Protein AF-A0A645H815-F1 (afdb_monomer_lite)

Radius of gyration: 20.2 Å; chains: 1; bounding box: 42×26×64 Å

Structure (mmCIF, N/CA/C/O backbone):
data_AF-A0A645H815-F1
#
_entry.id   AF-A0A645H815-F1
#
loop_
_atom_site.group_PDB
_atom_site.id
_atom_site.type_symbol
_atom_site.label_atom_id
_atom_site.label_alt_id
_atom_site.label_comp_id
_atom_site.label_asym_id
_atom_site.label_entity_id
_atom_site.label_seq_id
_atom_site.pdbx_PDB_ins_code
_atom_site.Cartn_x
_atom_site.Cartn_y
_atom_site.Cartn_z
_atom_site.occupancy
_atom_site.B_iso_or_equiv
_atom_site.auth_seq_id
_atom_site.auth_comp_id
_atom_site.auth_asym_id
_atom_site.auth_atom_id
_atom_site.pdbx_PDB_model_num
ATOM 1 N N . MET A 1 1 ? -22.305 9.784 45.354 1.00 63.16 1 MET A N 1
ATOM 2 C CA . MET A 1 1 ? -21.691 10.929 44.642 1.00 63.16 1 MET A CA 1
ATOM 3 C C . MET A 1 1 ? -20.358 10.559 43.989 1.00 63.16 1 MET A C 1
ATOM 5 O O . MET A 1 1 ? -20.313 10.521 42.773 1.00 63.16 1 MET A O 1
ATOM 9 N N . LYS A 1 2 ? -19.313 10.175 44.742 1.00 66.88 2 LYS A N 1
ATOM 10 C CA . LYS A 1 2 ? -17.980 9.818 44.188 1.00 66.88 2 LYS A CA 1
ATOM 11 C C . LYS A 1 2 ? -18.005 8.660 43.166 1.00 66.88 2 LYS A C 1
ATOM 13 O O . LYS A 1 2 ? -17.386 8.748 42.116 1.00 66.88 2 LYS A O 1
ATOM 18 N N . LYS A 1 3 ? -18.788 7.610 43.451 1.00 72.44 3 LYS A N 1
ATOM 19 C CA . LYS A 1 3 ? -18.954 6.429 42.578 1.00 72.44 3 LYS A CA 1
ATOM 20 C C . LYS A 1 3 ? -19.675 6.755 41.260 1.00 72.44 3 LYS A C 1
ATOM 22 O O . LYS A 1 3 ? -19.332 6.210 40.223 1.00 72.44 3 LYS A O 1
ATOM 27 N N . SER A 1 4 ? -20.639 7.678 41.306 1.00 81.56 4 SER A N 1
ATOM 28 C CA . SER A 1 4 ? -21.392 8.128 40.127 1.00 81.56 4 SER A CA 1
ATOM 29 C C . SER A 1 4 ? -20.551 9.025 39.219 1.00 81.56 4 SER A C 1
ATOM 31 O O . SER A 1 4 ? -20.653 8.909 38.009 1.00 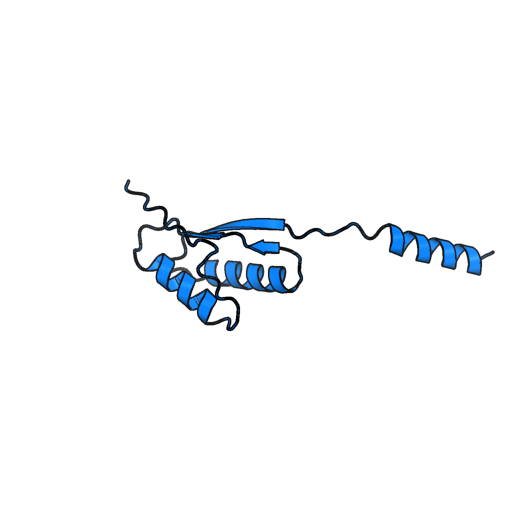81.56 4 SER A O 1
ATOM 33 N N . ILE A 1 5 ? -19.678 9.866 39.788 1.00 85.38 5 ILE A N 1
ATOM 34 C CA . ILE A 1 5 ? -18.718 10.671 39.013 1.00 85.38 5 ILE A CA 1
ATOM 35 C C . ILE A 1 5 ? -17.729 9.761 38.278 1.00 85.38 5 ILE A C 1
ATOM 37 O O . ILE A 1 5 ? -17.472 9.967 37.099 1.00 85.38 5 ILE A O 1
ATOM 41 N N . PHE A 1 6 ? -17.227 8.722 38.951 1.00 83.19 6 PHE A N 1
ATOM 42 C CA . PHE A 1 6 ? -16.321 7.753 38.334 1.00 83.19 6 PHE A CA 1
ATOM 43 C C . PHE A 1 6 ? -16.989 7.002 37.172 1.00 83.19 6 PHE A C 1
ATOM 45 O O . PHE A 1 6 ? -16.385 6.834 36.119 1.00 83.19 6 PHE A O 1
ATOM 52 N N . LEU A 1 7 ? -18.261 6.620 37.335 1.00 84.75 7 LEU A N 1
ATOM 53 C CA . LEU A 1 7 ? -19.038 5.951 36.290 1.00 84.75 7 LEU A CA 1
ATOM 54 C C . LEU A 1 7 ? -19.299 6.862 35.077 1.00 84.75 7 LEU A C 1
ATOM 56 O O . LEU A 1 7 ? -19.201 6.407 33.943 1.00 84.75 7 LEU A O 1
ATOM 60 N N . ILE A 1 8 ? -19.584 8.148 35.309 1.00 86.81 8 ILE A N 1
ATOM 61 C CA . ILE A 1 8 ? -19.774 9.142 34.241 1.00 86.81 8 ILE A CA 1
ATOM 62 C C . ILE A 1 8 ? -18.463 9.394 33.489 1.00 86.81 8 ILE A C 1
ATOM 64 O O . ILE A 1 8 ? -18.475 9.455 32.264 1.00 86.81 8 ILE A O 1
ATOM 68 N N . LEU A 1 9 ? -17.334 9.499 34.195 1.00 84.06 9 LEU A N 1
ATOM 69 C CA . LEU A 1 9 ? -16.024 9.696 33.569 1.00 84.06 9 LEU A CA 1
ATOM 70 C C . LEU A 1 9 ? -15.647 8.504 32.675 1.00 84.06 9 LEU A C 1
ATOM 72 O O . LEU A 1 9 ? -15.199 8.697 31.549 1.00 84.06 9 LEU A O 1
ATOM 76 N N . LEU A 1 10 ? -15.897 7.281 33.153 1.00 83.50 10 LEU A N 1
ATOM 77 C CA . LEU A 1 10 ? -15.622 6.052 32.409 1.00 83.50 10 LEU A CA 1
ATOM 78 C C . LEU A 1 10 ? -16.514 5.926 31.163 1.00 83.50 10 LEU A C 1
ATOM 80 O O . LEU A 1 10 ? -16.031 5.552 30.100 1.00 83.50 10 LEU A O 1
ATOM 84 N N . LEU A 1 11 ? -17.791 6.309 31.272 1.00 84.00 11 LEU A N 1
ATOM 85 C CA . LEU A 1 11 ? -18.720 6.347 30.141 1.00 84.00 11 LEU A CA 1
ATOM 86 C C . LEU A 1 11 ? -18.313 7.404 29.100 1.00 84.00 11 LEU A C 1
ATOM 88 O O . LEU A 1 11 ? -18.379 7.142 27.904 1.00 84.00 11 LEU A O 1
ATOM 92 N N . CYS A 1 12 ? -17.841 8.572 29.546 1.00 82.62 12 CYS A N 1
ATOM 93 C CA . CYS A 1 12 ? -17.360 9.632 28.659 1.00 82.62 12 CYS A CA 1
ATOM 94 C C . CYS A 1 12 ? -16.130 9.173 27.854 1.00 82.62 12 CYS A C 1
ATOM 96 O O . CYS A 1 12 ? -16.087 9.358 26.644 1.00 82.62 12 CYS A O 1
ATOM 98 N N . CYS A 1 13 ? -15.167 8.493 28.490 1.00 76.81 13 CYS A N 1
ATOM 99 C CA . CYS A 1 13 ? -13.978 7.962 27.810 1.00 76.81 13 CYS A CA 1
ATOM 100 C C . CYS A 1 13 ? -14.302 6.971 26.680 1.00 76.81 13 CYS A C 1
ATOM 102 O O . CYS A 1 13 ? -13.608 6.973 25.668 1.00 76.81 13 CYS A O 1
ATOM 104 N N . VAL A 1 14 ? -15.346 6.149 26.831 1.00 75.25 14 VAL A N 1
ATOM 105 C CA . VAL A 1 14 ? -15.766 5.185 25.797 1.00 75.25 14 VAL A CA 1
ATOM 106 C C . VAL A 1 14 ? -16.425 5.891 24.609 1.00 75.25 14 VAL A C 1
ATOM 108 O O . VAL A 1 14 ? -16.183 5.520 23.467 1.00 75.25 14 VAL A O 1
ATOM 111 N N . VAL A 1 15 ? -17.221 6.935 24.861 1.00 76.81 15 VAL A N 1
ATOM 112 C CA . VAL A 1 15 ? -17.909 7.707 23.807 1.00 76.81 15 VAL A CA 1
ATOM 113 C C . VAL A 1 15 ? -16.944 8.626 23.045 1.00 76.81 15 VAL A C 1
ATOM 115 O O . VAL A 1 15 ? -17.159 8.905 21.870 1.00 76.81 15 VAL A O 1
ATOM 118 N N . CYS A 1 16 ? -15.863 9.071 23.688 1.00 67.69 16 CYS A N 1
ATOM 119 C CA . CYS A 1 16 ? -14.842 9.924 23.078 1.00 67.69 16 CYS A CA 1
ATOM 120 C C . CYS A 1 16 ? -13.783 9.160 22.265 1.00 67.69 16 CYS A C 1
ATOM 122 O O . CYS A 1 16 ? -12.848 9.793 21.771 1.00 67.69 16 CYS A O 1
ATOM 124 N N . HIS A 1 17 ? -13.876 7.831 22.136 1.00 67.62 17 HIS A N 1
ATOM 125 C CA . HIS A 1 17 ? -12.971 7.080 21.269 1.00 67.62 17 HIS A CA 1
ATOM 126 C C . HIS A 1 17 ? -13.321 7.404 19.811 1.00 67.62 17 HIS A C 1
ATOM 128 O O . HIS A 1 17 ? -14.282 6.871 19.259 1.00 67.62 17 HIS A O 1
ATOM 134 N N . GLY A 1 18 ? -12.601 8.363 19.224 1.00 66.38 18 GLY A N 1
ATOM 135 C CA . GLY A 1 18 ? -12.798 8.757 17.833 1.00 66.38 18 GLY A CA 1
ATOM 136 C C . GLY A 1 18 ? -12.658 7.547 16.912 1.00 66.38 18 GLY A C 1
ATOM 137 O O . GLY A 1 18 ? -11.802 6.695 17.145 1.00 66.38 18 GLY A O 1
ATOM 138 N N . GLU A 1 19 ? -13.497 7.463 15.877 1.00 70.19 19 GLU A N 1
ATOM 139 C CA . GLU A 1 19 ? -13.317 6.458 14.829 1.00 70.19 19 GLU A CA 1
ATOM 140 C C . GLU A 1 19 ? -11.965 6.699 14.155 1.00 70.19 19 GLU A C 1
ATOM 142 O O . GLU A 1 19 ? -11.829 7.592 13.315 1.00 70.19 19 GLU A O 1
ATOM 147 N N . ASN A 1 20 ? -10.959 5.915 14.538 1.00 73.31 20 ASN A N 1
ATOM 148 C CA . ASN A 1 20 ? -9.665 5.927 13.882 1.00 73.31 20 ASN A CA 1
ATOM 149 C C . ASN A 1 20 ? -9.818 5.145 12.576 1.00 73.31 20 ASN A C 1
ATOM 151 O O . ASN A 1 20 ? -9.615 3.934 12.519 1.00 73.31 20 ASN A O 1
ATOM 155 N N . ARG A 1 21 ? -1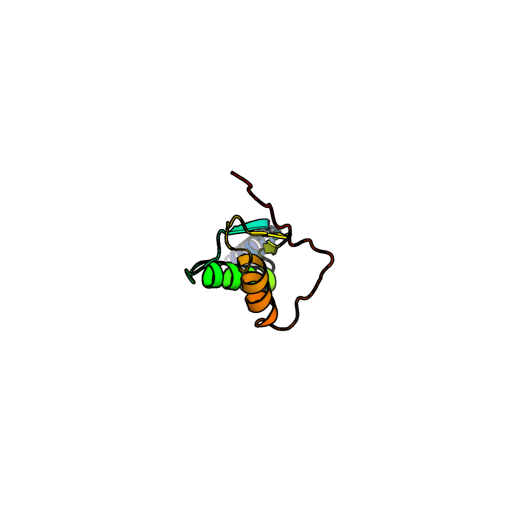0.347 5.823 11.554 1.00 86.94 21 ARG A N 1
ATOM 156 C CA . ARG A 1 21 ? -10.545 5.218 10.240 1.00 86.94 21 ARG A CA 1
ATOM 157 C C . ARG A 1 21 ? -9.176 5.047 9.583 1.00 86.94 21 ARG A C 1
ATOM 159 O O . ARG A 1 21 ? -8.417 6.017 9.579 1.00 86.94 21 ARG A O 1
ATOM 166 N N . PRO A 1 22 ? -8.882 3.875 8.999 1.00 93.00 22 PRO A N 1
ATOM 167 C CA . PRO A 1 22 ? -7.614 3.651 8.328 1.00 93.00 22 PRO A CA 1
ATOM 168 C C . PRO A 1 22 ? -7.378 4.694 7.236 1.00 93.00 22 PRO A C 1
ATOM 170 O O . PRO A 1 22 ? -8.284 5.026 6.462 1.00 93.00 22 PRO A O 1
ATOM 173 N N . VAL A 1 23 ? -6.152 5.204 7.163 1.00 94.88 23 VAL A N 1
ATOM 174 C CA . VAL A 1 23 ? -5.748 6.163 6.133 1.00 94.88 23 VAL A CA 1
ATOM 175 C C . VAL A 1 23 ? -5.541 5.424 4.817 1.00 94.88 23 VAL A C 1
ATOM 177 O O . VAL A 1 23 ? -4.736 4.504 4.736 1.00 94.88 23 VAL A O 1
ATOM 180 N N . ASN A 1 24 ? -6.234 5.846 3.762 1.00 95.12 24 ASN A N 1
ATOM 181 C CA . ASN A 1 24 ? -5.971 5.366 2.408 1.00 95.12 24 ASN A CA 1
ATOM 182 C C . ASN A 1 24 ? -4.650 5.959 1.895 1.00 95.12 24 ASN A C 1
ATOM 184 O O . ASN A 1 24 ? -4.554 7.174 1.723 1.00 95.12 24 ASN A O 1
ATOM 188 N N . LEU A 1 25 ? -3.652 5.110 1.654 1.00 93.44 25 LEU A N 1
ATOM 189 C CA . LEU A 1 25 ? -2.280 5.505 1.338 1.00 93.44 25 LEU A CA 1
ATOM 190 C C . LEU A 1 25 ? -1.852 5.001 -0.044 1.00 93.44 25 LEU A C 1
ATOM 192 O O . LEU A 1 25 ? -2.028 3.829 -0.364 1.00 93.44 25 LEU A O 1
ATOM 196 N N . ILE A 1 26 ? -1.230 5.876 -0.832 1.00 92.69 26 ILE A N 1
ATOM 197 C CA . ILE A 1 26 ? -0.386 5.493 -1.969 1.00 92.69 26 ILE A CA 1
ATOM 198 C C . ILE A 1 26 ? 1.049 5.785 -1.546 1.00 92.69 26 ILE A C 1
ATOM 200 O O . ILE A 1 26 ? 1.343 6.911 -1.144 1.00 92.69 26 ILE A O 1
ATOM 204 N N . PHE A 1 27 ? 1.909 4.774 -1.598 1.00 92.00 27 PHE A N 1
ATOM 205 C CA . PHE A 1 27 ? 3.316 4.914 -1.249 1.00 92.00 27 PHE A CA 1
ATOM 206 C C . PHE A 1 27 ? 4.152 4.955 -2.526 1.00 92.00 27 PHE A C 1
ATOM 208 O O . PHE A 1 27 ? 4.186 3.982 -3.274 1.00 92.00 27 PHE A O 1
ATOM 215 N N . ASP A 1 28 ? 4.773 6.097 -2.792 1.00 91.44 28 ASP A N 1
ATOM 216 C CA . ASP A 1 28 ? 5.704 6.292 -3.901 1.00 91.44 28 ASP A CA 1
ATOM 217 C C . ASP A 1 28 ? 7.123 6.292 -3.339 1.00 91.44 28 ASP A C 1
ATOM 219 O O . ASP A 1 28 ? 7.413 7.036 -2.401 1.00 91.44 28 ASP A O 1
ATOM 223 N N . THR A 1 29 ? 7.968 5.420 -3.869 1.00 88.81 29 THR A N 1
ATOM 224 C CA . THR A 1 29 ? 9.325 5.190 -3.375 1.00 88.81 29 THR A CA 1
ATOM 225 C C . THR A 1 29 ? 10.292 5.058 -4.543 1.00 88.81 29 THR A C 1
ATOM 227 O O . THR A 1 29 ? 9.978 4.464 -5.578 1.00 88.81 29 THR A O 1
ATOM 230 N N . ASP A 1 30 ? 11.498 5.589 -4.389 1.00 87.81 30 ASP A N 1
ATOM 231 C CA . ASP A 1 30 ? 12.605 5.370 -5.308 1.00 87.81 30 ASP A CA 1
ATOM 232 C C . ASP A 1 30 ? 13.472 4.175 -4.892 1.00 87.81 30 ASP A C 1
ATOM 234 O O . ASP A 1 30 ? 14.629 4.118 -5.296 1.00 87.81 30 ASP A O 1
ATOM 238 N N . MET A 1 31 ? 12.903 3.183 -4.189 1.00 81.62 31 MET A N 1
ATOM 239 C CA . MET A 1 31 ? 13.622 2.008 -3.689 1.00 81.62 31 MET A CA 1
ATOM 240 C C . MET A 1 31 ? 14.544 1.383 -4.739 1.00 81.62 31 MET A C 1
ATOM 242 O O . MET A 1 31 ? 14.100 0.730 -5.693 1.00 81.62 31 MET A O 1
ATOM 246 N N . ALA A 1 32 ? 15.848 1.579 -4.549 1.00 76.25 32 ALA A N 1
ATOM 247 C CA . ALA A 1 32 ? 16.887 0.996 -5.381 1.00 76.25 32 ALA A CA 1
ATOM 248 C C . ALA A 1 32 ? 18.029 0.424 -4.514 1.00 76.25 32 ALA A C 1
ATOM 250 O O . ALA A 1 32 ? 17.769 -0.590 -3.869 1.00 76.25 32 ALA A O 1
ATOM 251 N N . PRO A 1 33 ? 19.296 0.891 -4.522 1.00 71.44 33 PRO A N 1
ATOM 252 C CA . PRO A 1 33 ? 20.344 0.209 -3.758 1.00 71.44 33 PRO A CA 1
ATOM 253 C C . PRO A 1 33 ? 20.344 0.530 -2.251 1.00 71.44 33 PRO A C 1
ATOM 255 O O . PRO A 1 33 ? 21.054 -0.153 -1.509 1.00 71.44 33 PRO A O 1
ATOM 258 N N . ASP A 1 34 ? 19.637 1.566 -1.802 1.00 76.44 34 ASP A N 1
ATOM 259 C CA . ASP A 1 34 ? 19.416 1.891 -0.394 1.00 76.44 34 ASP A CA 1
ATOM 260 C C . ASP A 1 34 ? 18.228 1.114 0.190 1.00 76.44 34 ASP A C 1
ATOM 262 O O . ASP A 1 34 ? 17.311 0.682 -0.502 1.00 76.44 34 ASP A O 1
ATOM 266 N N . TYR A 1 35 ? 18.332 0.804 1.483 1.00 77.44 35 TYR A N 1
ATOM 267 C CA . TYR A 1 35 ? 17.499 -0.202 2.153 1.00 77.44 35 TYR A CA 1
ATOM 268 C C . TYR A 1 35 ? 16.541 0.406 3.187 1.00 77.44 35 TYR A C 1
ATOM 270 O O . TYR A 1 35 ? 15.934 -0.329 3.964 1.00 77.44 35 TYR A O 1
ATOM 278 N N . ASP A 1 36 ? 16.438 1.728 3.279 1.00 87.25 36 ASP A N 1
ATOM 279 C CA . ASP A 1 36 ? 15.534 2.398 4.214 1.00 87.25 36 ASP A CA 1
ATOM 280 C C . ASP A 1 36 ? 14.072 2.341 3.757 1.00 87.25 36 ASP A C 1
ATOM 282 O O . ASP A 1 36 ? 13.191 2.174 4.604 1.00 87.25 36 ASP A O 1
ATOM 286 N N . ASP A 1 37 ? 13.815 2.340 2.447 1.00 88.62 37 ASP A N 1
ATOM 287 C CA . ASP A 1 37 ? 12.482 2.106 1.877 1.00 88.62 37 ASP A CA 1
ATOM 288 C C . ASP A 1 37 ? 11.882 0.757 2.293 1.00 88.62 37 ASP A C 1
ATOM 290 O O . ASP A 1 37 ? 10.683 0.671 2.561 1.00 88.62 37 ASP A O 1
ATOM 294 N N . VAL A 1 38 ? 12.728 -0.269 2.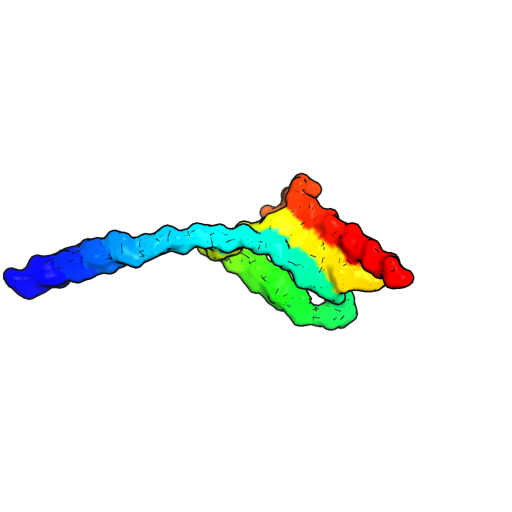458 1.00 84.75 38 VAL A N 1
ATOM 295 C CA . VAL A 1 38 ? 12.326 -1.577 3.003 1.00 84.75 38 VAL A CA 1
ATOM 296 C C . VAL A 1 38 ? 11.790 -1.422 4.428 1.00 84.75 38 VAL A C 1
ATOM 298 O O . VAL A 1 38 ? 10.784 -2.004 4.837 1.00 84.75 38 VAL A O 1
ATOM 301 N N . GLY A 1 39 ? 12.462 -0.593 5.228 1.00 86.25 39 GLY A N 1
ATOM 302 C CA . GLY A 1 39 ? 12.006 -0.261 6.573 1.00 86.25 39 GLY A CA 1
ATOM 303 C C . GLY A 1 39 ? 10.664 0.469 6.554 1.00 86.25 39 GLY A C 1
ATOM 304 O O . GLY A 1 39 ? 9.770 0.129 7.332 1.00 86.25 39 GLY A O 1
ATOM 305 N N . ALA A 1 40 ? 10.503 1.435 5.648 1.00 91.88 40 ALA A N 1
ATOM 306 C CA . ALA A 1 40 ? 9.266 2.191 5.497 1.00 91.88 40 ALA A CA 1
ATOM 307 C C . ALA A 1 40 ? 8.096 1.285 5.087 1.00 91.88 40 ALA A C 1
ATOM 309 O O . ALA A 1 40 ? 7.059 1.284 5.752 1.00 91.88 40 ALA A O 1
ATOM 310 N N . LEU A 1 41 ? 8.269 0.461 4.052 1.00 88.56 41 LEU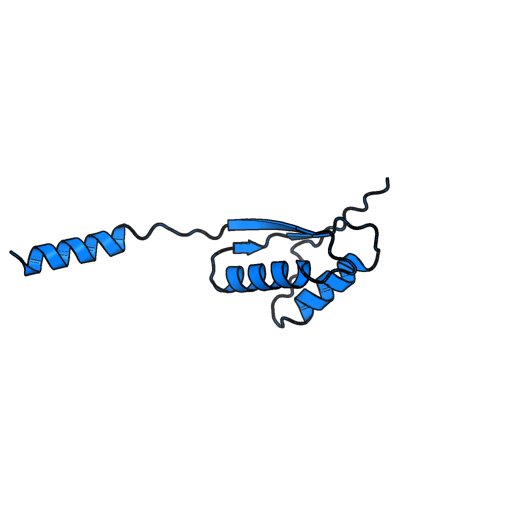 A N 1
ATOM 311 C CA . LEU A 1 41 ? 7.231 -0.439 3.559 1.00 88.56 41 LEU A CA 1
ATOM 312 C C . LEU A 1 41 ? 6.863 -1.505 4.604 1.00 88.56 41 LEU A C 1
ATOM 314 O O . LEU A 1 41 ? 5.677 -1.742 4.848 1.00 88.56 41 LEU A O 1
ATOM 318 N N . SER A 1 42 ? 7.846 -2.055 5.322 1.00 87.19 42 SER A N 1
ATOM 319 C CA . SER A 1 42 ? 7.611 -2.957 6.459 1.00 87.19 42 SER A CA 1
ATOM 320 C C . SER A 1 42 ? 6.772 -2.309 7.570 1.00 87.19 42 SER A C 1
ATOM 322 O O . SER A 1 42 ? 5.842 -2.930 8.092 1.00 87.19 42 SER A O 1
ATOM 324 N N . MET A 1 43 ? 7.057 -1.051 7.926 1.00 92.94 43 MET A N 1
ATOM 325 C CA . MET A 1 43 ? 6.257 -0.311 8.909 1.00 92.94 43 MET A CA 1
ATOM 326 C C . MET A 1 43 ? 4.829 -0.077 8.412 1.00 92.94 43 MET A C 1
ATOM 328 O O . MET A 1 43 ? 3.886 -0.279 9.174 1.00 92.94 43 MET A O 1
ATOM 332 N N . LEU A 1 44 ? 4.654 0.293 7.141 1.00 92.75 44 LEU A N 1
ATOM 333 C CA . LEU A 1 44 ? 3.331 0.494 6.548 1.00 92.75 44 LEU A CA 1
ATOM 334 C C . LEU A 1 44 ? 2.490 -0.786 6.576 1.00 92.75 44 LEU A C 1
ATOM 336 O O . LEU A 1 44 ? 1.306 -0.723 6.905 1.00 92.75 44 LEU A O 1
ATOM 340 N N . HIS A 1 45 ? 3.089 -1.946 6.296 1.00 88.94 45 HIS A N 1
ATOM 341 C CA . HIS A 1 45 ? 2.401 -3.232 6.415 1.00 88.94 45 HIS A CA 1
ATOM 342 C C . HIS A 1 45 ? 2.011 -3.555 7.865 1.00 88.94 45 HIS A C 1
ATOM 344 O O . HIS A 1 45 ? 0.880 -3.970 8.106 1.00 88.94 45 HIS A O 1
ATOM 350 N N . ALA A 1 46 ? 2.880 -3.285 8.844 1.00 88.44 46 ALA A N 1
ATOM 351 C CA . ALA A 1 46 ? 2.532 -3.450 10.257 1.00 88.44 46 ALA A CA 1
ATOM 352 C C . ALA A 1 46 ? 1.385 -2.515 10.691 1.00 88.44 46 ALA A C 1
ATOM 354 O O . ALA A 1 46 ? 0.486 -2.924 11.423 1.00 88.44 46 ALA A O 1
ATOM 355 N N . MET A 1 47 ? 1.378 -1.268 10.212 1.00 92.19 47 MET A N 1
ATOM 356 C CA . MET A 1 47 ? 0.286 -0.316 10.451 1.00 92.19 47 MET A CA 1
ATOM 357 C C . MET A 1 47 ? -1.018 -0.762 9.775 1.00 92.19 47 MET A C 1
ATOM 359 O O . MET A 1 47 ? -2.100 -0.576 10.332 1.00 92.19 47 MET A O 1
ATOM 363 N N . ALA A 1 48 ? -0.936 -1.389 8.599 1.00 88.69 48 ALA A N 1
ATOM 364 C CA . ALA A 1 48 ? -2.093 -1.983 7.940 1.00 88.69 48 ALA A CA 1
ATOM 365 C C . ALA A 1 48 ? -2.672 -3.159 8.745 1.00 88.69 48 ALA A C 1
ATOM 367 O O . ALA A 1 48 ? -3.887 -3.224 8.929 1.00 88.69 48 ALA A O 1
ATOM 368 N N . ASP A 1 49 ? -1.823 -4.023 9.313 1.00 85.94 49 ASP A N 1
ATOM 369 C CA . ASP A 1 49 ? -2.253 -5.110 10.207 1.00 85.94 49 ASP A CA 1
ATOM 370 C C . ASP A 1 49 ? -2.918 -4.591 11.497 1.00 85.94 49 ASP A C 1
ATOM 372 O O . ASP A 1 49 ? -3.818 -5.234 12.042 1.00 85.94 49 ASP A O 1
ATOM 376 N N . LEU A 1 50 ? -2.524 -3.403 11.970 1.00 90.94 50 LEU A N 1
ATOM 377 C CA . LEU A 1 50 ? -3.168 -2.706 13.092 1.00 90.94 50 LEU A CA 1
ATOM 378 C C . LEU A 1 50 ? -4.475 -1.989 12.704 1.00 90.94 50 LEU A C 1
ATOM 380 O O . LEU A 1 50 ? -5.164 -1.459 13.577 1.00 90.94 50 LEU A O 1
ATOM 384 N N . GLY A 1 51 ? -4.843 -1.977 11.418 1.00 89.88 51 GLY A N 1
ATOM 385 C CA . GLY A 1 51 ? -6.022 -1.274 10.909 1.00 89.88 51 GLY A CA 1
ATOM 386 C C . GLY A 1 51 ? -5.859 0.247 10.846 1.00 89.88 51 GLY A C 1
ATOM 387 O O . GLY A 1 51 ? -6.855 0.966 10.794 1.00 89.88 51 GLY A O 1
ATOM 388 N N . GLU A 1 52 ? -4.623 0.750 10.862 1.00 93.31 52 GLU A N 1
ATOM 389 C CA . GLU A 1 52 ? -4.312 2.185 10.838 1.00 93.31 52 GLU A CA 1
ATOM 390 C C . GLU A 1 52 ? -4.182 2.730 9.409 1.00 93.31 52 GLU A C 1
ATOM 392 O O . GLU A 1 52 ? -4.423 3.914 9.160 1.00 93.31 52 GLU A O 1
ATOM 397 N N . VAL A 1 53 ? -3.819 1.872 8.451 1.00 94.12 53 VAL A N 1
ATOM 398 C CA . VAL A 1 53 ? -3.560 2.248 7.055 1.00 94.12 53 VAL A CA 1
ATOM 399 C C . VAL A 1 53 ? -4.186 1.236 6.097 1.00 94.12 53 VAL A C 1
ATOM 401 O O . VAL A 1 53 ? -4.086 0.030 6.287 1.00 94.12 53 VAL A O 1
ATOM 404 N N . ASN A 1 54 ? -4.778 1.734 5.016 1.00 93.00 54 ASN A N 1
ATOM 405 C CA . ASN A 1 54 ? -5.123 0.958 3.832 1.00 93.00 54 ASN A CA 1
ATOM 406 C C . ASN A 1 54 ? -4.129 1.306 2.720 1.00 93.00 54 ASN A C 1
ATOM 408 O O . ASN A 1 54 ? -4.266 2.347 2.072 1.00 93.00 54 ASN A O 1
ATOM 412 N N . ILE A 1 55 ? -3.140 0.445 2.482 1.00 90.00 55 ILE A N 1
ATOM 413 C CA . ILE A 1 55 ? -2.210 0.618 1.361 1.00 90.00 55 ILE A CA 1
ATOM 414 C C . ILE A 1 55 ? -2.971 0.312 0.068 1.00 90.00 55 ILE A C 1
ATOM 416 O O . ILE A 1 55 ? -3.372 -0.825 -0.181 1.00 90.00 55 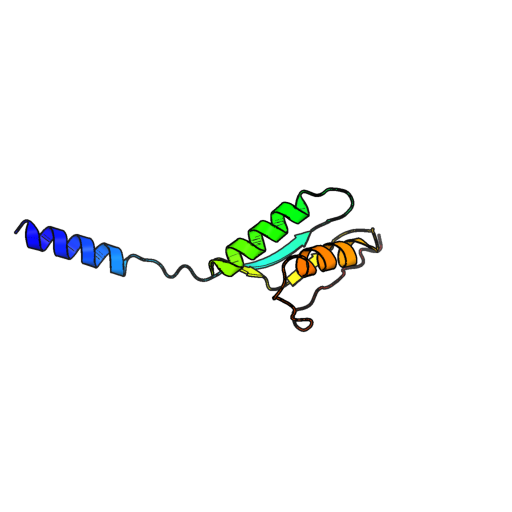ILE A O 1
ATOM 420 N N . LEU A 1 56 ? -3.216 1.346 -0.732 1.00 88.62 56 LEU A N 1
ATOM 421 C CA . LEU A 1 56 ? -3.953 1.250 -1.988 1.00 88.62 56 LEU A CA 1
ATOM 422 C C . LEU A 1 56 ? -3.049 0.876 -3.157 1.00 88.62 56 LEU A C 1
ATOM 424 O O . LEU A 1 56 ? -3.494 0.158 -4.045 1.00 88.62 56 LEU A O 1
ATOM 428 N N . ALA A 1 57 ? -1.820 1.391 -3.160 1.00 85.88 57 ALA A N 1
ATOM 429 C CA . ALA A 1 57 ? -0.814 1.114 -4.173 1.00 85.88 57 ALA A CA 1
ATOM 430 C C . ALA A 1 57 ? 0.589 1.419 -3.636 1.00 85.88 57 ALA A C 1
ATOM 432 O O . ALA A 1 57 ? 0.768 2.348 -2.841 1.00 85.88 57 ALA A O 1
ATOM 433 N N . THR A 1 58 ? 1.570 0.678 -4.146 1.00 87.81 58 THR A N 1
ATOM 434 C CA . THR A 1 58 ? 2.993 1.002 -4.027 1.00 87.81 58 THR A CA 1
ATOM 435 C C . THR A 1 58 ? 3.538 1.256 -5.426 1.00 87.81 58 THR A C 1
ATOM 437 O O . THR A 1 58 ? 3.378 0.425 -6.325 1.00 87.81 58 THR A O 1
ATOM 440 N N . VAL A 1 59 ? 4.140 2.422 -5.614 1.00 87.62 59 VAL A N 1
ATOM 441 C CA . VAL A 1 59 ? 4.661 2.926 -6.884 1.00 87.62 59 VAL A CA 1
ATOM 442 C C . VAL A 1 59 ? 6.170 3.046 -6.764 1.00 87.62 59 VAL A C 1
ATOM 444 O O . VAL A 1 59 ? 6.689 3.354 -5.695 1.00 87.62 59 VAL A O 1
ATOM 447 N N . SER A 1 60 ? 6.863 2.768 -7.866 1.00 87.00 60 SER A N 1
ATOM 448 C CA . SER A 1 60 ? 8.298 2.999 -7.952 1.00 87.00 60 SER A CA 1
ATOM 449 C C . SER A 1 60 ? 8.585 4.166 -8.880 1.00 87.00 60 SER A C 1
ATOM 451 O O . SER A 1 60 ? 8.228 4.107 -10.061 1.00 87.00 60 SER A O 1
ATOM 453 N N . SER A 1 61 ? 9.272 5.169 -8.345 1.00 85.50 61 SER A N 1
ATOM 454 C CA . SER A 1 61 ? 9.820 6.305 -9.080 1.00 85.50 61 SER A CA 1
ATOM 455 C C . SER A 1 61 ? 11.332 6.145 -9.195 1.00 85.50 61 SER A C 1
ATOM 457 O O . SER A 1 61 ? 12.109 6.853 -8.564 1.00 85.50 61 SER A O 1
ATOM 459 N N . ASN A 1 62 ? 11.771 5.160 -9.981 1.00 82.50 62 ASN A N 1
ATOM 460 C CA . ASN A 1 62 ? 13.190 4.869 -10.152 1.00 82.50 62 ASN A CA 1
ATOM 461 C C . ASN A 1 62 ? 13.544 4.534 -11.611 1.00 82.50 62 ASN A C 1
ATOM 463 O O . ASN A 1 62 ? 12.745 3.968 -12.354 1.00 82.50 62 ASN A O 1
ATOM 467 N N . LYS A 1 63 ? 14.783 4.843 -12.014 1.00 84.69 63 LYS A N 1
ATOM 468 C CA . LYS A 1 63 ? 15.349 4.477 -13.328 1.00 84.69 63 LYS A CA 1
ATOM 469 C C . LYS A 1 63 ? 15.807 3.017 -13.405 1.00 84.69 63 LYS A C 1
ATOM 471 O O . LYS A 1 63 ? 16.079 2.502 -14.485 1.00 84.69 63 LYS A O 1
ATOM 476 N N . CYS A 1 64 ? 15.955 2.366 -12.259 1.00 81.06 64 CYS A N 1
ATOM 477 C CA . CYS A 1 64 ? 16.379 0.988 -12.129 1.00 81.06 64 CYS A CA 1
ATOM 478 C C . CYS A 1 64 ? 15.219 0.056 -12.484 1.00 81.06 64 CYS A C 1
ATOM 480 O O . CYS A 1 64 ? 14.236 -0.046 -11.753 1.00 81.06 64 CYS A O 1
ATOM 482 N N . GLU A 1 65 ? 15.358 -0.682 -13.585 1.00 81.12 65 GLU A N 1
ATOM 483 C CA . GLU A 1 65 ? 14.330 -1.621 -14.054 1.00 81.12 65 GLU A CA 1
ATOM 484 C C . GLU A 1 65 ? 14.006 -2.723 -13.029 1.00 81.12 65 GLU A C 1
ATOM 486 O O . GLU A 1 65 ? 12.922 -3.306 -13.060 1.00 81.12 65 GLU A O 1
ATOM 491 N N . THR A 1 66 ? 14.926 -3.003 -12.099 1.00 81.75 66 THR A N 1
ATOM 492 C CA . THR A 1 66 ? 14.738 -4.009 -11.048 1.00 81.75 66 THR A CA 1
ATOM 493 C C . THR A 1 66 ? 14.134 -3.458 -9.756 1.00 81.75 66 THR A C 1
ATOM 495 O O . THR A 1 66 ? 13.851 -4.258 -8.870 1.00 81.75 66 THR A O 1
ATOM 498 N N . ALA A 1 67 ? 13.882 -2.149 -9.639 1.00 82.44 67 ALA A N 1
ATOM 499 C CA . ALA A 1 67 ? 13.290 -1.546 -8.439 1.00 82.44 67 ALA A CA 1
ATOM 500 C C . ALA A 1 67 ? 11.933 -2.178 -8.088 1.00 82.44 67 ALA A C 1
ATOM 502 O O . ALA A 1 67 ? 11.725 -2.666 -6.980 1.00 82.44 67 ALA A O 1
ATOM 503 N N . VAL A 1 68 ? 11.037 -2.294 -9.072 1.00 82.25 68 VAL A N 1
ATOM 504 C CA . VAL A 1 68 ? 9.721 -2.924 -8.881 1.00 82.25 68 VAL A CA 1
ATOM 505 C C . VAL A 1 68 ? 9.822 -4.410 -8.506 1.00 82.25 68 VAL A C 1
ATOM 507 O O . VAL A 1 68 ? 9.170 -4.818 -7.545 1.00 82.25 68 VAL A O 1
ATOM 510 N N . PRO A 1 69 ? 10.631 -5.245 -9.189 1.00 78.88 69 PRO A N 1
ATOM 511 C CA . PRO A 1 69 ? 10.921 -6.598 -8.720 1.00 78.88 69 PRO A CA 1
ATOM 512 C C . PRO A 1 69 ? 11.470 -6.672 -7.287 1.00 78.88 69 PRO A C 1
ATOM 514 O O . PRO A 1 69 ? 11.095 -7.591 -6.561 1.00 78.88 69 PRO A O 1
ATOM 517 N N . CYS A 1 70 ? 12.317 -5.731 -6.861 1.00 79.38 70 CYS A N 1
ATOM 518 C CA . CYS A 1 70 ? 12.828 -5.675 -5.488 1.00 79.38 70 CYS A CA 1
ATOM 519 C C . CYS A 1 70 ? 11.715 -5.373 -4.474 1.00 79.38 70 CYS A C 1
ATOM 521 O O . CYS A 1 70 ? 11.551 -6.143 -3.529 1.00 79.38 70 CYS A O 1
ATOM 523 N N . ILE A 1 71 ? 10.897 -4.341 -4.726 1.00 81.06 71 ILE A N 1
ATOM 524 C CA . ILE A 1 71 ? 9.684 -4.035 -3.940 1.00 81.06 71 ILE A CA 1
ATOM 525 C C . ILE A 1 71 ? 8.792 -5.274 -3.848 1.00 81.06 71 ILE A C 1
ATOM 527 O O . ILE A 1 71 ? 8.320 -5.650 -2.779 1.00 81.06 71 ILE A O 1
ATOM 531 N N . LEU A 1 72 ? 8.603 -5.970 -4.968 1.00 74.62 72 LEU A N 1
ATOM 532 C CA . LEU A 1 72 ? 7.786 -7.171 -5.004 1.00 74.62 72 LEU A CA 1
ATOM 533 C C . LEU A 1 72 ? 8.350 -8.282 -4.111 1.00 74.62 72 LEU A C 1
ATOM 535 O O . LEU A 1 72 ? 7.573 -8.937 -3.423 1.00 74.62 72 LEU A O 1
ATOM 539 N N . VAL A 1 73 ? 9.663 -8.531 -4.133 1.00 72.38 73 VAL A N 1
ATOM 540 C CA . VAL A 1 73 ? 10.306 -9.559 -3.294 1.00 72.38 73 VAL A CA 1
ATOM 541 C C . VAL A 1 73 ? 10.131 -9.249 -1.814 1.00 72.38 73 VAL A C 1
ATOM 543 O O . VAL A 1 73 ? 9.838 -10.164 -1.047 1.00 72.38 73 VAL A O 1
ATOM 546 N N . GLU A 1 74 ? 10.256 -7.986 -1.420 1.00 69.19 74 GLU A N 1
ATOM 547 C CA . GLU A 1 74 ? 10.027 -7.562 -0.043 1.00 69.19 74 GLU A CA 1
ATOM 548 C C . GLU A 1 74 ? 8.593 -7.870 0.408 1.00 69.19 74 GLU A C 1
ATOM 550 O O . GLU A 1 74 ? 8.387 -8.567 1.404 1.00 69.19 74 GLU A O 1
ATOM 555 N N . VAL A 1 75 ? 7.608 -7.476 -0.405 1.00 65.38 75 VAL A N 1
ATOM 556 C CA . VAL A 1 75 ? 6.193 -7.783 -0.157 1.00 65.38 75 VAL A CA 1
ATOM 557 C C . VAL A 1 75 ? 5.944 -9.303 -0.139 1.00 65.38 75 VAL A C 1
ATOM 559 O O . VAL A 1 75 ? 5.105 -9.779 0.621 1.00 65.38 75 VAL A O 1
ATOM 562 N N . ARG A 1 76 ? 6.685 -10.112 -0.922 1.00 57.91 76 ARG A N 1
ATOM 563 C CA . ARG A 1 76 ? 6.584 -11.596 -0.913 1.00 57.91 76 ARG A CA 1
ATOM 564 C C . ARG A 1 76 ? 7.224 -12.250 0.305 1.00 57.91 76 ARG A C 1
ATOM 566 O O . ARG A 1 76 ? 6.763 -13.317 0.709 1.00 57.91 76 ARG A O 1
ATOM 573 N N . GLY A 1 77 ? 8.293 -11.665 0.844 1.00 51.69 77 GLY A N 1
ATOM 574 C CA . GLY A 1 77 ? 8.976 -12.151 2.045 1.00 51.69 77 GLY A CA 1
ATOM 575 C C . GLY A 1 77 ? 8.087 -12.070 3.289 1.00 51.69 77 GLY A C 1
ATOM 576 O O . GLY A 1 77 ? 8.186 -12.920 4.174 1.00 51.69 77 GLY A O 1
ATOM 577 N N . ALA A 1 78 ? 7.155 -11.115 3.305 1.00 46.78 78 ALA A N 1
ATOM 578 C CA . ALA A 1 78 ? 6.046 -11.024 4.247 1.00 46.78 78 ALA A CA 1
ATOM 579 C C . ALA A 1 78 ? 4.853 -11.868 3.750 1.00 46.78 78 ALA A C 1
ATOM 581 O O . ALA A 1 78 ? 3.908 -11.379 3.135 1.00 46.78 78 ALA A O 1
ATOM 582 N N . GLY A 1 79 ? 4.916 -13.185 3.950 1.00 38.03 79 GLY A N 1
ATOM 583 C CA . GLY A 1 79 ? 3.877 -14.106 3.484 1.00 38.03 79 GLY A CA 1
ATOM 584 C C . GLY A 1 79 ? 2.452 -13.718 3.921 1.00 38.03 79 GLY A C 1
ATOM 585 O O . GLY A 1 79 ? 2.204 -13.512 5.106 1.00 38.03 79 GLY A O 1
ATOM 586 N N . ASN A 1 80 ? 1.529 -13.744 2.943 1.00 37.72 80 ASN A N 1
ATOM 587 C CA . ASN A 1 80 ? 0.050 -13.697 3.020 1.00 37.72 80 ASN A CA 1
ATOM 588 C C . ASN A 1 80 ? -0.706 -12.414 2.610 1.00 37.72 80 ASN A C 1
ATOM 590 O O . ASN A 1 80 ? -1.899 -12.328 2.884 1.00 37.72 80 ASN A O 1
ATOM 594 N N . TYR A 1 81 ? -0.121 -11.504 1.829 1.00 39.81 81 TYR A N 1
ATOM 595 C CA . TYR A 1 81 ? -0.901 -10.468 1.128 1.00 39.81 81 TYR A CA 1
ATOM 596 C C . TYR A 1 81 ? -0.508 -10.375 -0.348 1.00 39.81 81 TYR A C 1
ATOM 598 O O . TYR A 1 81 ? 0.199 -9.469 -0.773 1.00 39.81 81 TYR A O 1
ATOM 606 N N . PHE A 1 82 ? -0.970 -11.343 -1.146 1.00 42.72 82 PHE A N 1
ATOM 607 C CA . PHE A 1 82 ? -0.950 -11.225 -2.603 1.00 42.72 82 PHE A CA 1
ATOM 608 C C . PHE A 1 82 ? -2.343 -10.927 -3.124 1.00 42.72 82 PHE A C 1
ATOM 610 O O . PHE A 1 82 ? -3.185 -11.817 -3.208 1.00 42.72 82 PHE A O 1
ATOM 617 N N . ASP A 1 83 ? -2.531 -9.679 -3.534 1.00 39.34 83 ASP A N 1
ATOM 618 C CA . ASP A 1 83 ? -3.538 -9.319 -4.512 1.00 39.34 83 ASP A CA 1
ATOM 619 C C . ASP A 1 83 ? -2.833 -8.649 -5.697 1.00 39.34 83 ASP A C 1
ATOM 621 O O . ASP A 1 83 ? -2.257 -7.569 -5.578 1.00 39.34 83 ASP A O 1
ATOM 625 N N . THR A 1 84 ? -2.834 -9.328 -6.842 1.00 44.22 84 THR A N 1
ATOM 626 C CA . THR A 1 84 ? -2.334 -8.757 -8.105 1.00 44.22 84 THR A CA 1
ATOM 6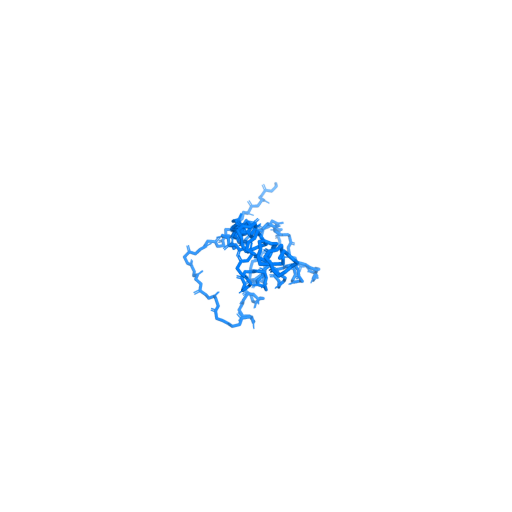27 C C . THR A 1 84 ? -3.342 -7.783 -8.723 1.00 44.22 84 THR A C 1
ATOM 629 O O . THR A 1 84 ? -3.003 -7.099 -9.685 1.00 44.22 84 THR A O 1
ATOM 632 N N . GLU A 1 85 ? -4.547 -7.658 -8.154 1.00 40.97 85 GLU A N 1
ATOM 633 C CA . GLU A 1 85 ? -5.592 -6.733 -8.600 1.00 40.97 85 GLU A CA 1
ATOM 634 C C . GLU A 1 85 ? -5.407 -5.299 -8.071 1.00 40.97 85 GLU A C 1
ATOM 636 O O . GLU A 1 85 ? -6.003 -4.375 -8.622 1.00 40.97 85 GLU A O 1
ATOM 641 N N . ARG A 1 86 ? -4.550 -5.060 -7.062 1.00 42.94 86 ARG A N 1
ATOM 642 C CA . ARG A 1 86 ? -4.372 -3.730 -6.427 1.00 42.94 86 ARG A CA 1
ATOM 643 C C . ARG A 1 86 ? -3.205 -2.878 -6.946 1.00 42.94 86 ARG A C 1
ATOM 645 O O . ARG A 1 86 ? -2.818 -1.912 -6.310 1.00 42.94 86 ARG A O 1
ATOM 652 N N . GLY A 1 87 ? -2.711 -3.170 -8.149 1.00 44.19 87 GLY A N 1
ATOM 653 C CA . GLY A 1 87 ? -2.039 -2.165 -8.981 1.00 44.19 87 GLY A CA 1
ATOM 654 C C . GLY A 1 87 ? -0.696 -1.650 -8.458 1.00 44.19 87 GLY A C 1
ATOM 655 O O . GLY A 1 87 ? -0.587 -0.517 -8.000 1.00 44.19 87 GLY A O 1
ATOM 656 N N . ILE A 1 88 ? 0.364 -2.437 -8.647 1.00 49.34 88 ILE A N 1
ATOM 657 C CA . ILE A 1 88 ? 1.707 -1.855 -8.745 1.00 49.34 88 ILE A CA 1
ATOM 658 C C . ILE A 1 88 ? 1.802 -1.206 -10.129 1.00 49.34 88 ILE A C 1
ATOM 660 O O . ILE A 1 88 ? 1.769 -1.892 -11.152 1.00 49.34 88 ILE A O 1
ATOM 664 N N . MET A 1 89 ? 1.879 0.122 -10.160 1.00 42.59 89 MET A N 1
ATOM 665 C CA . MET A 1 89 ? 2.090 0.905 -11.374 1.00 42.59 89 MET A CA 1
ATOM 666 C C . MET A 1 89 ? 3.563 1.300 -11.436 1.00 42.59 89 MET A C 1
ATOM 668 O O . MET A 1 89 ? 4.067 1.972 -10.543 1.00 42.59 89 MET A O 1
ATOM 672 N N . THR A 1 90 ? 4.268 0.887 -12.487 1.00 40.09 90 THR A N 1
ATOM 673 C CA . THR A 1 90 ? 5.586 1.446 -12.805 1.00 40.09 90 THR A CA 1
ATOM 674 C C . THR A 1 90 ? 5.364 2.702 -13.633 1.00 40.09 90 THR A C 1
ATOM 676 O O . THR A 1 90 ? 4.936 2.606 -14.786 1.00 40.09 90 THR A O 1
ATOM 679 N N . VAL A 1 91 ? 5.630 3.878 -13.067 1.00 37.72 91 VAL A N 1
ATOM 680 C CA . VAL A 1 91 ? 5.745 5.096 -13.871 1.00 37.72 91 VAL A CA 1
ATOM 681 C C . VAL A 1 91 ? 7.153 5.085 -14.450 1.00 37.72 91 VAL A C 1
ATOM 683 O O . VAL A 1 91 ? 8.132 5.277 -13.737 1.00 37.72 91 VAL A O 1
ATOM 686 N N . LYS A 1 92 ? 7.268 4.775 -15.744 1.00 34.88 92 LYS A N 1
ATOM 687 C CA . LYS A 1 92 ? 8.527 4.969 -16.463 1.00 34.88 92 LYS A CA 1
ATOM 688 C C . LYS A 1 92 ? 8.701 6.464 -16.678 1.00 34.88 92 LYS A C 1
ATOM 690 O O . LYS A 1 92 ? 8.050 7.033 -17.551 1.00 34.88 92 LYS A O 1
ATOM 695 N N . ASP A 1 93 ? 9.522 7.083 -15.843 1.00 36.75 93 ASP A N 1
ATOM 696 C CA . ASP A 1 93 ? 9.929 8.468 -16.039 1.00 36.75 93 ASP A CA 1
ATOM 697 C C . ASP A 1 93 ? 11.063 8.480 -17.078 1.00 36.75 93 ASP A C 1
ATOM 699 O O . ASP A 1 93 ? 12.253 8.381 -16.760 1.00 36.75 93 ASP A O 1
ATOM 703 N N . ASP A 1 94 ? 10.671 8.489 -18.354 1.00 39.78 94 ASP A N 1
ATOM 704 C CA . ASP A 1 94 ? 11.585 8.723 -19.468 1.00 39.78 94 ASP A CA 1
ATOM 705 C C . ASP A 1 94 ? 11.890 10.230 -19.499 1.00 39.78 94 ASP A C 1
ATOM 707 O O . ASP A 1 94 ? 11.119 11.025 -20.042 1.00 39.78 94 ASP A O 1
ATOM 711 N N . ALA A 1 95 ? 12.992 10.618 -18.851 1.00 40.66 95 ALA A N 1
ATOM 712 C CA . ALA A 1 95 ? 13.575 11.957 -18.966 1.00 40.66 95 ALA A CA 1
ATOM 713 C C . ALA A 1 95 ? 14.089 12.244 -20.386 1.00 40.66 95 ALA A C 1
ATOM 715 O O . ALA A 1 95 ? 14.705 11.330 -20.986 1.00 40.66 95 ALA A O 1
#

pLDDT: mean 74.68, std 18.32, range [34.88, 95.12]

Foldseek 3Di:
DVVVVVVVVVVVVVVPPPPLAAAEDEAEDQQDPDCVVLVVVVVQVVCVVVNNHDHQEYEHPYPDPCRVVVVVVSVVVPPDDDDPPSDHDYDPPPD

Organism: NCBI:txid1076179

InterPro domains:
  IPR036452 Ribonucleoside hydrolase-like [G3DSA:3.90.245.10] (11-74)

Secondary structure (DSSP, 8-state):
-HHHHHHHHHHHHHHT----PPEEEEEEE--SS-SHHHHHHHHHHHHHHTTSEEEEEEEE--S-TTHHHHHHHHHHHSTT---GGG---B-----

Sequence (95 aa):
MKKSIFLILLLCCVVCHGENRPVNLIFDTDMAPDYDDVGALSMLHAMADLGEVNILATVSSNKCETAVPCILVEVRGAGNYFDTERGIMTVKDDA